Protein AF-A0A1M6ZEK5-F1 (afdb_monomer_lite)

Foldseek 3Di:
DQDDQVVLLVLVLQQCCLACVPQDDSVQWDTKDWDQFDQDPPGNVDTHIWIWIWGQDPVVRWIKIWIAGPVPRHTQWIDTPVDIWGWDADPVRGIYTD

Sequence (98 aa):
MNYTQKEILEKAKIILKDLQAKYYNEKNIKGASFEKEKSIHGNENKKLPCWTVLINEPVFNSSIFLYISDEDAEPIYIRSKHKTSEIIKNSDGTYIRK

Secondary structure (DSSP, 8-state):
--S-HHHHHHHHHHHHHHHTTTT--GGGEEEEEEEEEEEETTEEEEEEEEEEEEEEETTTTEEEEEEEETTT--EEEEE-SS-EEEEEE-TTS-EEE-

Structure (mmCIF, N/CA/C/O backbone):
data_AF-A0A1M6ZEK5-F1
#
_entry.id   AF-A0A1M6ZEK5-F1
#
loop_
_atom_site.group_PDB
_atom_site.id
_atom_site.type_symbol
_atom_site.label_atom_id
_atom_site.label_alt_id
_atom_site.label_comp_id
_atom_site.label_asym_id
_atom_site.label_entity_id
_atom_site.label_seq_id
_atom_site.pdbx_PDB_ins_code
_atom_site.Cartn_x
_atom_site.Cartn_y
_atom_site.Cartn_z
_atom_site.occupancy
_atom_site.B_iso_or_equiv
_atom_site.auth_seq_id
_atom_site.auth_comp_id
_atom_site.auth_asym_id
_atom_site.auth_atom_id
_atom_site.pdbx_PDB_model_num
ATOM 1 N N . MET A 1 1 ? -9.138 4.765 12.521 1.00 86.62 1 MET A N 1
ATOM 2 C CA . MET A 1 1 ? -8.362 3.528 12.396 1.00 86.62 1 MET A CA 1
ATOM 3 C C . MET A 1 1 ? -9.360 2.401 12.301 1.00 86.62 1 MET A C 1
ATOM 5 O O . MET A 1 1 ? -9.786 1.878 13.325 1.00 86.62 1 MET A O 1
ATOM 9 N N . ASN A 1 2 ? -9.795 2.132 11.077 1.00 94.75 2 ASN A N 1
ATOM 10 C CA . ASN A 1 2 ? -10.761 1.079 10.776 1.00 94.75 2 ASN A CA 1
ATOM 11 C C . ASN A 1 2 ? -10.060 -0.248 10.482 1.00 94.75 2 ASN A C 1
ATOM 13 O O . ASN A 1 2 ? -10.634 -1.305 10.716 1.00 94.75 2 ASN A O 1
ATOM 17 N N . TYR A 1 3 ? -8.811 -0.184 10.017 1.00 96.31 3 TYR A N 1
ATOM 18 C CA . TYR A 1 3 ? -7.995 -1.348 9.695 1.00 96.31 3 TYR A CA 1
ATOM 19 C C . TYR A 1 3 ? -6.827 -1.487 10.665 1.00 96.31 3 TYR A C 1
ATOM 21 O O . TYR A 1 3 ? -6.393 -0.530 11.302 1.00 96.31 3 TYR A O 1
ATOM 29 N N . THR A 1 4 ? -6.287 -2.690 10.781 1.00 96.88 4 THR A N 1
ATOM 30 C CA . THR A 1 4 ? -5.055 -2.960 11.519 1.00 96.88 4 THR A CA 1
ATOM 31 C C . THR A 1 4 ? -3.838 -2.855 10.604 1.00 96.88 4 THR A C 1
ATOM 33 O O . THR A 1 4 ? -3.912 -3.065 9.392 1.00 96.88 4 THR A O 1
ATOM 36 N N . GLN A 1 5 ? -2.661 -2.629 11.195 1.00 96.50 5 GLN A N 1
ATOM 37 C CA . GLN A 1 5 ? -1.397 -2.641 10.452 1.00 96.50 5 GLN A CA 1
ATOM 38 C C . GLN A 1 5 ? -1.198 -3.954 9.674 1.00 96.50 5 GLN A C 1
ATOM 40 O O . GLN A 1 5 ? -0.683 -3.940 8.560 1.00 96.50 5 GLN A O 1
ATOM 45 N N . LYS A 1 6 ? -1.617 -5.093 10.242 1.00 96.94 6 LYS A N 1
ATOM 46 C CA . LYS A 1 6 ? -1.502 -6.404 9.592 1.00 96.94 6 LYS A CA 1
ATOM 47 C C . LYS A 1 6 ? -2.353 -6.479 8.323 1.00 96.94 6 LYS A C 1
ATOM 49 O O . LYS A 1 6 ? -1.844 -6.899 7.290 1.00 96.94 6 LYS A O 1
ATOM 54 N N . GLU A 1 7 ? -3.610 -6.049 8.385 1.00 97.06 7 GLU A N 1
ATOM 55 C CA . GLU A 1 7 ? -4.517 -6.048 7.227 1.00 97.06 7 GLU A CA 1
ATOM 56 C C . GLU A 1 7 ? -4.004 -5.138 6.111 1.00 97.06 7 GLU A C 1
ATOM 58 O O . GLU A 1 7 ? -3.985 -5.524 4.944 1.00 97.06 7 GLU A O 1
ATOM 63 N N . ILE A 1 8 ? -3.500 -3.961 6.479 1.00 97.69 8 ILE A N 1
ATOM 64 C CA . 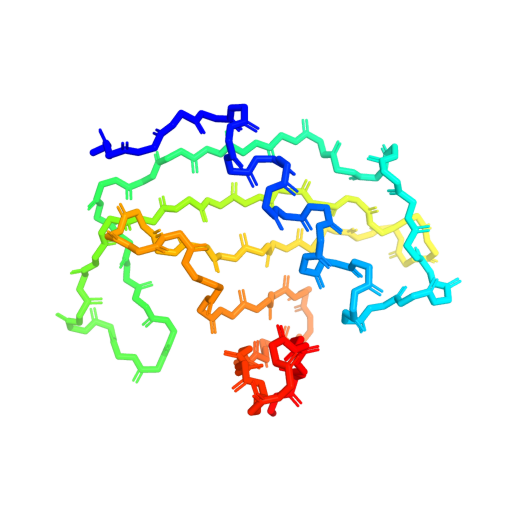ILE A 1 8 ? -2.924 -3.008 5.531 1.00 97.69 8 ILE A CA 1
ATOM 65 C C . ILE A 1 8 ? -1.663 -3.560 4.869 1.00 97.69 8 ILE A C 1
ATOM 67 O O . ILE A 1 8 ? -1.471 -3.370 3.670 1.00 97.69 8 ILE A O 1
ATOM 71 N N . LEU A 1 9 ? -0.812 -4.271 5.611 1.00 96.94 9 LEU A N 1
ATOM 72 C CA . LEU A 1 9 ? 0.367 -4.914 5.036 1.00 96.94 9 LEU A CA 1
ATOM 73 C C . LEU A 1 9 ? -0.014 -6.021 4.046 1.00 96.94 9 LEU A C 1
ATOM 75 O O . LEU A 1 9 ? 0.576 -6.081 2.970 1.00 96.94 9 LEU A O 1
ATOM 79 N N . GLU A 1 10 ? -1.012 -6.853 4.353 1.00 96.38 10 GLU A N 1
ATOM 80 C CA . GLU A 1 10 ? -1.511 -7.868 3.410 1.00 96.38 10 GLU A CA 1
ATOM 81 C C . GLU A 1 10 ? -2.117 -7.230 2.151 1.00 96.38 10 GLU A C 1
ATOM 83 O O . GLU A 1 10 ? -1.817 -7.638 1.028 1.00 96.38 10 GLU A O 1
ATOM 88 N N . LYS A 1 11 ? -2.893 -6.154 2.307 1.00 95.81 11 LYS A N 1
ATOM 89 C CA . LYS A 1 11 ? -3.434 -5.388 1.177 1.00 95.81 11 LYS A CA 1
ATOM 90 C C . LYS A 1 11 ? -2.319 -4.758 0.333 1.00 95.81 11 LYS A C 1
ATOM 92 O O . LYS A 1 11 ? -2.348 -4.845 -0.894 1.00 95.81 11 LYS A O 1
ATOM 97 N N . ALA A 1 12 ? -1.297 -4.190 0.972 1.00 95.62 12 ALA A N 1
ATOM 98 C CA . ALA A 1 12 ? -0.145 -3.599 0.296 1.00 95.62 12 ALA A CA 1
ATOM 99 C C . ALA A 1 12 ? 0.641 -4.624 -0.529 1.00 95.62 12 ALA A C 1
ATOM 101 O O . ALA A 1 12 ? 1.114 -4.293 -1.614 1.00 95.62 12 ALA A O 1
ATOM 102 N N . LYS A 1 13 ? 0.755 -5.873 -0.058 1.00 95.12 13 LYS A N 1
ATOM 103 C CA . LYS A 1 13 ? 1.383 -6.955 -0.829 1.00 95.12 13 LYS A CA 1
ATOM 104 C C . LYS A 1 13 ? 0.676 -7.179 -2.163 1.00 95.12 13 LYS A C 1
ATOM 106 O O . LYS A 1 13 ? 1.350 -7.232 -3.188 1.00 95.12 13 LYS A O 1
ATOM 111 N N . ILE A 1 14 ? -0.657 -7.252 -2.150 1.00 94.50 14 ILE A N 1
ATOM 112 C CA . ILE A 1 14 ? -1.475 -7.428 -3.359 1.00 94.50 14 ILE A CA 1
ATOM 113 C C . ILE A 1 14 ? -1.267 -6.245 -4.311 1.00 94.50 14 ILE A C 1
ATOM 115 O O . ILE A 1 14 ? -0.875 -6.439 -5.458 1.00 94.50 14 ILE A O 1
ATOM 119 N N . ILE A 1 15 ? -1.428 -5.017 -3.809 1.00 94.88 15 ILE A N 1
ATOM 120 C CA . ILE A 1 15 ? -1.280 -3.794 -4.612 1.00 94.88 15 ILE A CA 1
ATOM 121 C C . ILE A 1 15 ? 0.111 -3.725 -5.259 1.00 94.88 15 ILE A C 1
ATOM 123 O O . ILE A 1 15 ? 0.241 -3.463 -6.451 1.00 94.88 15 ILE A O 1
ATOM 127 N N . LEU A 1 16 ? 1.179 -3.963 -4.494 1.00 93.12 16 LEU A N 1
ATOM 128 C CA . LEU A 1 16 ? 2.548 -3.859 -5.005 1.00 93.12 16 LEU A CA 1
ATOM 129 C C . LEU A 1 16 ? 2.898 -4.965 -6.003 1.00 93.12 16 LEU A C 1
ATOM 131 O O . LEU A 1 16 ? 3.673 -4.712 -6.929 1.00 93.12 16 LEU A O 1
ATOM 135 N N . LYS A 1 17 ? 2.327 -6.162 -5.833 1.00 92.56 17 LYS A N 1
ATOM 136 C CA . LYS A 1 17 ? 2.467 -7.254 -6.797 1.00 92.56 17 LYS A CA 1
ATOM 137 C C . LYS A 1 17 ? 1.873 -6.864 -8.150 1.00 92.56 17 LYS A C 1
ATOM 139 O O . LYS A 1 17 ? 2.522 -7.107 -9.162 1.00 92.56 17 LYS A O 1
ATOM 144 N N . ASP A 1 18 ? 0.723 -6.196 -8.167 1.00 93.44 18 ASP A N 1
ATOM 145 C CA . ASP A 1 18 ? 0.101 -5.717 -9.407 1.00 93.44 18 ASP A CA 1
ATOM 146 C C . ASP A 1 18 ? 0.899 -4.562 -10.035 1.00 93.44 18 ASP A C 1
ATOM 148 O O . ASP A 1 18 ? 1.213 -4.582 -11.224 1.00 93.44 18 ASP A O 1
ATOM 152 N N . LEU A 1 19 ? 1.317 -3.579 -9.228 1.00 90.25 19 LEU A N 1
ATOM 153 C CA . LEU A 1 19 ? 2.004 -2.384 -9.733 1.00 90.25 19 LEU A CA 1
ATOM 154 C C . LEU A 1 19 ? 3.428 -2.650 -10.243 1.00 90.25 19 LEU A C 1
ATOM 156 O O . LEU A 1 19 ? 3.920 -1.906 -11.095 1.00 90.25 19 LEU A O 1
ATOM 160 N N . GLN A 1 20 ? 4.138 -3.625 -9.668 1.00 79.19 20 GLN A N 1
ATOM 161 C CA . GLN A 1 20 ? 5.549 -3.897 -9.967 1.00 79.19 20 GLN A CA 1
ATOM 162 C C . GLN A 1 20 ? 5.888 -5.391 -9.903 1.00 79.19 20 GLN A C 1
ATOM 164 O O . GLN A 1 20 ? 6.919 -5.758 -9.344 1.00 79.19 20 GLN A O 1
ATOM 169 N N . ALA A 1 21 ? 5.083 -6.257 -10.529 1.00 77.44 21 ALA A N 1
ATOM 170 C CA . ALA A 1 21 ? 5.265 -7.716 -10.500 1.00 77.44 21 ALA A CA 1
ATOM 171 C C . ALA A 1 21 ? 6.721 -8.184 -10.712 1.00 77.44 21 ALA A C 1
ATOM 173 O O . ALA A 1 21 ? 7.195 -9.083 -10.024 1.00 77.44 21 ALA A O 1
ATOM 174 N N . LYS A 1 22 ? 7.459 -7.535 -11.625 1.00 77.69 22 LYS A N 1
ATOM 175 C CA . LYS A 1 22 ? 8.855 -7.873 -11.954 1.00 77.69 22 LYS A CA 1
ATOM 176 C C . LYS A 1 22 ? 9.872 -7.538 -10.849 1.00 77.69 22 LYS A C 1
ATOM 178 O O . LYS 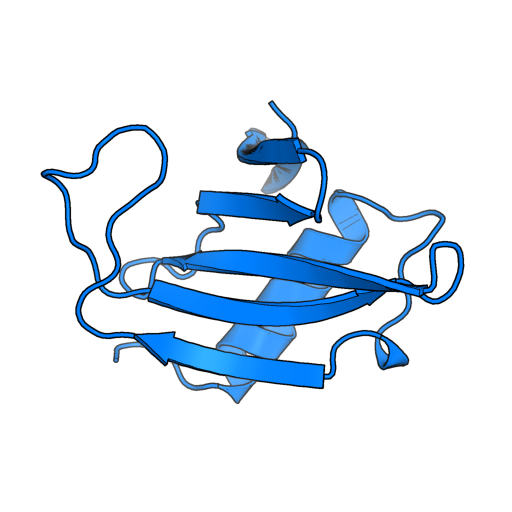A 1 22 ? 10.907 -8.189 -10.772 1.00 77.69 22 LYS A O 1
ATOM 183 N N . TYR A 1 23 ? 9.604 -6.522 -10.032 1.00 73.69 23 TYR A N 1
ATOM 184 C CA . TYR A 1 23 ? 10.525 -6.007 -9.002 1.00 73.69 23 TYR A CA 1
ATOM 185 C C . TYR A 1 23 ? 9.985 -6.195 -7.580 1.00 73.69 23 TYR A C 1
ATOM 187 O O . TYR A 1 23 ? 10.598 -5.760 -6.604 1.00 73.69 23 TYR A O 1
ATOM 195 N N . TYR A 1 24 ? 8.825 -6.834 -7.461 1.00 81.00 24 TYR A N 1
ATOM 196 C CA . TYR A 1 24 ? 8.154 -7.061 -6.201 1.00 81.00 24 TYR A CA 1
ATOM 197 C C . TYR A 1 24 ? 8.923 -8.066 -5.340 1.00 81.00 24 TYR A C 1
ATOM 199 O O . TYR A 1 24 ? 9.247 -9.174 -5.766 1.00 81.00 24 TYR A O 1
ATOM 207 N N . ASN A 1 25 ? 9.179 -7.680 -4.093 1.00 86.19 25 ASN A N 1
ATOM 208 C CA . ASN A 1 25 ? 9.718 -8.559 -3.067 1.00 86.19 25 ASN A CA 1
ATOM 209 C C . ASN A 1 25 ? 9.125 -8.154 -1.718 1.00 86.19 25 ASN A C 1
ATOM 211 O O . ASN A 1 25 ? 9.322 -7.028 -1.266 1.00 86.19 25 ASN A O 1
ATOM 215 N N . GLU A 1 26 ? 8.434 -9.072 -1.049 1.00 88.62 26 GLU A N 1
ATOM 216 C CA . GLU A 1 26 ? 7.816 -8.816 0.258 1.00 88.62 26 GLU A CA 1
ATOM 217 C C . GLU A 1 26 ? 8.810 -8.310 1.309 1.00 88.62 26 GLU A C 1
ATOM 219 O O . GLU A 1 26 ? 8.462 -7.464 2.128 1.00 88.62 26 GLU A O 1
ATOM 224 N N . LYS A 1 27 ? 10.077 -8.746 1.245 1.00 90.12 27 LYS A N 1
ATOM 225 C CA . LYS A 1 27 ? 11.141 -8.326 2.179 1.00 90.12 27 LYS A CA 1
ATOM 226 C C . LYS A 1 27 ? 11.482 -6.832 2.082 1.00 90.12 27 LYS A C 1
ATOM 228 O O . LYS A 1 27 ? 12.147 -6.276 2.970 1.00 90.12 27 LYS A O 1
ATOM 233 N N . ASN A 1 28 ? 11.048 -6.184 1.003 1.00 90.88 28 ASN A N 1
ATOM 234 C CA . ASN A 1 28 ? 11.220 -4.756 0.794 1.00 90.88 28 ASN A CA 1
ATOM 235 C C . ASN A 1 28 ? 10.185 -3.929 1.565 1.00 90.88 28 ASN A C 1
ATOM 237 O O . ASN A 1 28 ? 10.455 -2.764 1.845 1.00 90.88 28 ASN A O 1
ATOM 241 N N . ILE A 1 29 ? 9.051 -4.512 1.964 1.00 94.38 29 ILE A N 1
ATOM 242 C CA . ILE A 1 29 ? 8.045 -3.838 2.790 1.00 94.38 29 ILE A CA 1
ATOM 243 C C . ILE A 1 29 ? 8.565 -3.781 4.231 1.00 94.38 29 ILE A C 1
ATOM 245 O O . ILE A 1 29 ? 8.814 -4.813 4.852 1.00 94.38 29 ILE A O 1
ATOM 249 N N . LYS A 1 30 ? 8.771 -2.573 4.763 1.00 93.75 30 LYS A N 1
ATOM 250 C CA . LYS A 1 30 ? 9.364 -2.365 6.097 1.00 93.75 30 LYS A CA 1
ATOM 251 C C . LYS A 1 30 ? 8.338 -2.197 7.204 1.00 93.75 30 LYS A C 1
ATOM 253 O O . LYS A 1 30 ? 8.629 -2.517 8.350 1.00 93.75 30 LYS A O 1
ATOM 258 N N . GLY A 1 31 ? 7.149 -1.716 6.870 1.00 94.88 31 GLY A N 1
ATOM 259 C CA . GLY A 1 31 ? 6.083 -1.501 7.834 1.00 94.88 31 GLY A CA 1
ATOM 260 C C . GLY A 1 31 ? 5.030 -0.548 7.298 1.00 94.88 31 GLY A C 1
ATOM 261 O O . GLY A 1 31 ? 5.149 -0.040 6.181 1.00 94.88 31 GLY A O 1
ATOM 262 N N . ALA A 1 32 ? 4.010 -0.312 8.115 1.00 97.06 32 ALA A N 1
ATOM 263 C CA . ALA A 1 32 ? 2.980 0.672 7.839 1.00 97.06 32 ALA A CA 1
ATOM 264 C C . ALA A 1 32 ? 2.734 1.527 9.082 1.00 97.06 32 ALA A C 1
ATOM 266 O O . ALA A 1 32 ? 2.781 1.021 10.202 1.00 97.06 32 ALA A O 1
ATOM 267 N N . SER A 1 33 ? 2.471 2.812 8.877 1.00 97.06 33 SER A N 1
ATOM 268 C CA . SER A 1 33 ? 2.131 3.765 9.930 1.00 97.06 33 SER A CA 1
ATOM 269 C C . SER A 1 33 ? 0.813 4.451 9.607 1.00 97.06 33 SER A C 1
ATOM 271 O O . SER A 1 33 ? 0.580 4.828 8.459 1.00 97.06 33 SER A O 1
ATOM 273 N N . PHE A 1 34 ? -0.022 4.644 10.622 1.00 96.75 34 PHE A N 1
ATOM 274 C CA . PHE A 1 34 ? -1.292 5.344 10.490 1.00 96.75 34 PHE A CA 1
ATOM 275 C C . PHE A 1 34 ? -1.135 6.839 10.782 1.00 96.75 34 PHE A C 1
ATOM 277 O O . PHE A 1 34 ? -0.543 7.229 11.788 1.00 96.75 34 PHE A O 1
ATOM 284 N N . GLU A 1 35 ? -1.718 7.672 9.927 1.00 94.81 35 GLU A N 1
ATOM 285 C CA . GLU A 1 35 ? -1.831 9.116 10.096 1.00 94.81 35 GLU A CA 1
ATOM 286 C C . GLU A 1 35 ? -3.316 9.499 10.027 1.00 94.81 35 GLU A C 1
ATOM 288 O O . GLU A 1 35 ? -3.950 9.372 8.981 1.00 94.81 35 GLU A O 1
ATOM 293 N N . LYS A 1 36 ? -3.887 9.987 11.139 1.00 93.00 36 LYS A N 1
ATOM 294 C CA . LYS A 1 36 ? -5.313 10.365 11.211 1.00 93.00 36 LYS A CA 1
ATOM 295 C C . LYS A 1 36 ? -5.663 11.533 10.283 1.00 93.00 36 LYS A C 1
ATOM 297 O O . LYS A 1 36 ? -6.777 11.605 9.779 1.00 93.00 36 LYS A O 1
ATOM 302 N N . GLU A 1 37 ? -4.714 12.438 10.072 1.00 90.69 37 GLU A N 1
ATOM 303 C CA . GLU A 1 37 ? -4.871 13.602 9.209 1.00 90.69 37 GLU A CA 1
ATOM 304 C C . GLU A 1 37 ? -3.721 13.670 8.211 1.00 90.69 37 GLU A C 1
ATOM 306 O O . GLU A 1 37 ? -2.676 14.257 8.496 1.00 90.69 37 GLU A O 1
ATOM 311 N N . LYS A 1 38 ? -3.914 13.085 7.025 1.00 87.81 38 LYS A N 1
ATOM 312 C CA . LYS A 1 38 ? -2.959 13.211 5.928 1.00 87.81 38 LYS A CA 1
ATOM 313 C C . LYS A 1 38 ? -3.499 14.127 4.843 1.00 87.81 38 LYS A C 1
ATOM 315 O O . LYS A 1 38 ? -4.561 13.857 4.288 1.00 87.81 38 LYS A O 1
ATOM 320 N N . SER A 1 39 ? -2.755 15.182 4.516 1.00 86.06 39 SER A N 1
ATOM 321 C CA . SER A 1 39 ? -3.017 15.972 3.311 1.00 86.06 39 SER A CA 1
ATOM 322 C C . SER A 1 39 ? -2.748 15.121 2.075 1.00 86.06 39 SER A C 1
ATOM 324 O O . SER A 1 39 ? -1.663 14.550 1.929 1.00 86.06 39 SER A O 1
ATOM 326 N N . ILE A 1 40 ? -3.736 15.040 1.191 1.00 79.62 40 ILE A N 1
ATOM 327 C CA . ILE A 1 40 ? -3.623 14.270 -0.043 1.00 79.62 40 ILE A CA 1
ATOM 328 C C . ILE A 1 40 ? -2.893 15.078 -1.107 1.00 79.62 40 ILE A C 1
ATOM 330 O O . ILE A 1 40 ? -3.126 16.274 -1.293 1.00 79.62 40 ILE A O 1
ATOM 334 N N . HIS A 1 41 ? -2.002 14.405 -1.831 1.00 76.44 41 HIS A N 1
ATOM 335 C CA . HIS A 1 41 ? -1.310 15.006 -2.960 1.00 76.44 41 HIS A CA 1
ATOM 336 C C . HIS A 1 41 ? -2.314 15.514 -4.010 1.00 76.44 41 HIS A C 1
ATOM 338 O O . HIS A 1 41 ? -3.224 14.788 -4.395 1.00 76.44 41 HIS A O 1
ATOM 344 N N . GLY A 1 42 ? -2.155 16.762 -4.457 1.00 72.69 42 GLY A N 1
ATOM 345 C CA . GLY A 1 42 ? -3.058 17.400 -5.424 1.00 72.69 42 GLY A CA 1
ATOM 346 C C . GLY A 1 42 ? -4.305 18.054 -4.816 1.00 72.69 42 GLY A C 1
ATOM 347 O O . GLY A 1 42 ? -5.005 18.773 -5.523 1.00 72.69 42 GLY A O 1
ATOM 348 N N . ASN A 1 43 ? -4.576 17.871 -3.517 1.00 72.38 43 ASN A N 1
ATOM 349 C CA . ASN A 1 43 ? -5.655 18.573 -2.821 1.00 72.38 43 ASN A CA 1
ATOM 350 C C . ASN A 1 43 ? -5.306 18.782 -1.340 1.00 72.38 43 ASN A C 1
ATOM 352 O O . ASN A 1 43 ? -5.776 18.060 -0.462 1.00 72.38 43 ASN A O 1
ATOM 356 N N . GLU A 1 44 ? -4.472 19.787 -1.063 1.00 75.88 44 GLU A N 1
ATOM 357 C CA . GLU A 1 44 ? -3.933 20.055 0.280 1.00 75.88 44 GLU A CA 1
ATOM 358 C C . GLU A 1 44 ? -5.007 20.425 1.315 1.00 75.88 44 GLU A C 1
ATOM 360 O O . GLU A 1 44 ? -4.814 20.201 2.511 1.00 75.88 44 GLU A O 1
ATOM 365 N N . ASN A 1 45 ? -6.164 20.912 0.850 1.00 76.88 45 ASN A N 1
ATOM 366 C CA . ASN A 1 45 ? -7.329 21.212 1.684 1.00 76.88 45 ASN A CA 1
ATOM 367 C C . ASN A 1 45 ? -8.088 19.950 2.119 1.00 76.88 45 ASN A C 1
ATOM 369 O O . ASN A 1 45 ? -8.875 20.000 3.065 1.00 76.88 45 ASN A O 1
ATOM 373 N N . LYS A 1 46 ?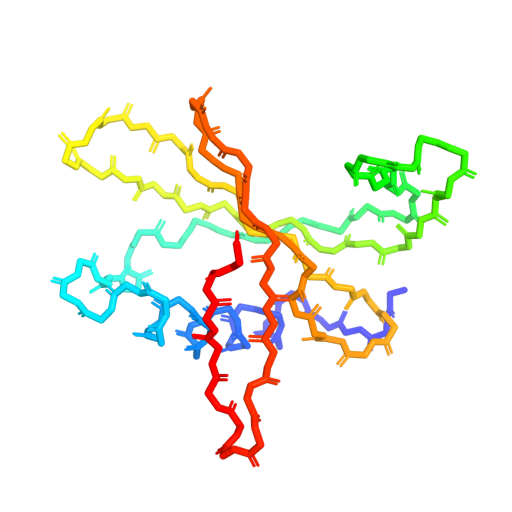 -7.865 18.813 1.448 1.00 81.25 46 LYS A N 1
ATOM 374 C CA . LYS A 1 46 ? -8.468 17.531 1.804 1.00 81.25 46 LYS A CA 1
ATOM 375 C C . LYS A 1 46 ? -7.503 16.742 2.686 1.00 81.25 46 LYS A C 1
ATOM 377 O O . LYS A 1 46 ? -6.494 16.207 2.223 1.00 81.25 46 LYS A O 1
ATOM 382 N N . LYS A 1 47 ? -7.852 16.648 3.968 1.00 88.69 47 LYS A N 1
ATOM 383 C CA . LYS A 1 47 ? -7.221 15.739 4.927 1.00 88.69 47 LYS A CA 1
ATOM 384 C C . LYS A 1 47 ? -8.077 14.492 5.078 1.00 88.69 47 LYS A C 1
ATOM 386 O O . LYS A 1 47 ? -9.287 14.615 5.247 1.00 88.69 47 LYS A O 1
ATOM 391 N N . LEU A 1 48 ? -7.462 13.316 5.047 1.00 91.38 48 LEU A N 1
ATOM 392 C CA . LEU A 1 48 ? -8.163 12.067 5.340 1.00 91.38 48 LEU A CA 1
ATOM 393 C C . LEU A 1 48 ? -7.259 11.073 6.081 1.00 91.38 48 LEU A C 1
ATOM 395 O O . LEU A 1 48 ? -6.029 11.174 5.980 1.00 91.38 48 LEU A O 1
ATOM 399 N N . PRO A 1 49 ? -7.842 10.148 6.859 1.00 94.62 49 PRO A N 1
ATOM 400 C CA . PRO A 1 49 ? -7.078 9.155 7.597 1.00 94.62 49 PRO A CA 1
ATOM 401 C C . PRO A 1 49 ? -6.416 8.170 6.629 1.00 94.62 49 PRO A C 1
ATOM 403 O O . PRO A 1 49 ? -7.081 7.517 5.828 1.00 94.62 49 PRO A O 1
ATOM 406 N N . CYS A 1 50 ? -5.090 8.071 6.692 1.00 95.38 50 CYS A N 1
ATOM 407 C CA . CYS A 1 50 ? -4.290 7.294 5.751 1.00 95.38 50 CYS A CA 1
ATOM 408 C C . CYS A 1 50 ? -3.319 6.361 6.459 1.00 95.38 50 CYS A C 1
ATOM 410 O O . CYS A 1 50 ? -2.759 6.668 7.511 1.00 95.38 50 CYS A O 1
ATOM 412 N N . TRP A 1 51 ? -3.031 5.262 5.786 1.00 97.56 51 TRP A N 1
ATOM 413 C CA . TRP A 1 51 ? -1.898 4.404 6.052 1.00 97.56 51 TRP A CA 1
ATOM 414 C C . TRP A 1 51 ? -0.769 4.708 5.079 1.00 97.56 51 TRP A C 1
ATOM 416 O O . TRP A 1 51 ? -0.975 4.762 3.868 1.00 97.56 51 TRP A O 1
ATOM 426 N N . THR A 1 52 ? 0.437 4.851 5.614 1.00 96.88 52 THR A N 1
ATOM 427 C CA . THR A 1 52 ? 1.667 4.987 4.838 1.00 96.88 52 THR A CA 1
ATOM 428 C C . THR A 1 52 ? 2.464 3.699 4.973 1.00 96.88 52 THR A C 1
ATOM 430 O O . THR A 1 52 ? 2.923 3.367 6.063 1.00 96.88 52 THR A O 1
ATOM 433 N N . VAL A 1 53 ? 2.648 2.975 3.872 1.00 96.88 53 VAL A N 1
ATOM 434 C CA . VAL A 1 53 ? 3.472 1.765 3.800 1.00 96.88 53 VAL A CA 1
ATOM 435 C C . VAL A 1 53 ? 4.845 2.131 3.251 1.00 96.88 53 VAL A C 1
ATOM 437 O O . VAL A 1 53 ? 4.957 2.655 2.141 1.00 96.88 53 VAL A O 1
ATOM 440 N N . LEU A 1 54 ? 5.892 1.846 4.025 1.00 95.25 54 LEU A N 1
ATOM 441 C CA . LEU A 1 54 ? 7.278 2.079 3.627 1.00 95.25 54 LEU A CA 1
ATOM 442 C C . LEU A 1 54 ? 7.828 0.861 2.884 1.00 95.25 54 LEU A C 1
ATOM 444 O O . LEU A 1 54 ? 7.825 -0.258 3.402 1.00 95.25 54 LEU A O 1
ATOM 448 N N . ILE A 1 55 ? 8.359 1.105 1.692 1.00 93.50 55 ILE A N 1
ATOM 449 C CA . ILE A 1 55 ? 8.974 0.106 0.826 1.00 93.50 55 ILE A CA 1
ATOM 450 C C . ILE A 1 55 ? 10.405 0.554 0.531 1.00 93.50 55 ILE A C 1
ATOM 452 O O . ILE A 1 55 ? 10.631 1.665 0.053 1.00 93.50 55 ILE A O 1
ATOM 456 N N . ASN A 1 56 ? 11.381 -0.310 0.787 1.00 90.94 56 ASN A N 1
ATOM 457 C CA . ASN A 1 56 ? 12.754 -0.081 0.352 1.00 90.94 56 ASN A CA 1
ATOM 458 C C . ASN A 1 56 ? 12.929 -0.579 -1.079 1.00 90.94 56 ASN A C 1
ATOM 460 O O . ASN A 1 56 ? 12.729 -1.757 -1.350 1.00 90.94 56 ASN A O 1
ATOM 464 N N . GLU A 1 57 ? 13.356 0.299 -1.974 1.00 82.31 57 GLU A N 1
ATOM 465 C CA . GLU A 1 57 ? 13.810 -0.067 -3.309 1.00 82.31 57 GLU A CA 1
ATOM 466 C C . GLU A 1 57 ? 15.339 -0.278 -3.275 1.00 82.31 57 GLU A C 1
ATOM 468 O O . GLU A 1 57 ? 16.085 0.712 -3.274 1.00 82.31 57 GLU A O 1
ATOM 473 N N . PRO A 1 58 ? 15.831 -1.534 -3.215 1.00 75.94 58 PRO A N 1
ATOM 474 C CA . PRO A 1 58 ? 17.262 -1.825 -3.214 1.00 75.94 58 PRO A CA 1
ATOM 475 C C . PRO A 1 58 ? 18.005 -1.407 -4.496 1.00 75.94 58 PRO A C 1
ATOM 477 O O . PRO A 1 58 ? 19.164 -1.018 -4.397 1.00 75.94 58 PRO A O 1
ATOM 480 N N . VAL A 1 59 ? 17.382 -1.448 -5.679 1.00 75.06 59 VAL A N 1
ATOM 481 C CA . VAL A 1 59 ? 18.025 -1.136 -6.973 1.00 75.06 59 VAL A CA 1
ATOM 482 C C . VAL A 1 59 ? 18.445 0.331 -7.040 1.00 75.06 59 VAL A C 1
ATOM 484 O O . VAL A 1 59 ? 19.526 0.643 -7.531 1.00 75.06 59 VAL A O 1
ATOM 487 N N . PHE A 1 60 ? 17.618 1.233 -6.508 1.00 72.88 60 PHE A N 1
ATOM 488 C CA . PHE A 1 60 ? 17.889 2.677 -6.498 1.00 72.88 60 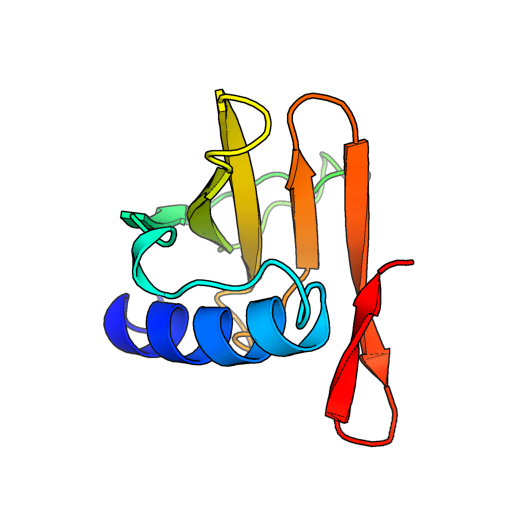PHE A CA 1
ATOM 489 C C . PHE A 1 60 ? 18.289 3.214 -5.120 1.00 72.88 60 PHE A C 1
ATOM 491 O O . PHE A 1 60 ? 18.366 4.430 -4.947 1.00 72.88 60 PHE A O 1
ATOM 498 N N . ASN A 1 61 ? 18.505 2.326 -4.140 1.00 80.25 61 ASN A N 1
ATOM 499 C CA . ASN A 1 61 ? 18.772 2.659 -2.738 1.00 80.25 61 ASN A CA 1
ATOM 500 C C . ASN A 1 61 ? 17.858 3.789 -2.224 1.00 80.25 61 ASN A C 1
ATOM 502 O O . ASN A 1 61 ? 18.312 4.812 -1.707 1.00 80.25 61 ASN A O 1
ATOM 506 N N . SER A 1 62 ? 16.553 3.643 -2.465 1.00 87.12 62 SER A N 1
ATOM 507 C CA . SER A 1 62 ? 15.572 4.698 -2.206 1.00 87.12 62 SER A CA 1
ATOM 508 C C . SER A 1 62 ? 14.335 4.159 -1.508 1.00 87.12 62 SER A C 1
ATOM 510 O O . SER A 1 62 ? 14.008 2.979 -1.613 1.00 87.12 62 SER A O 1
ATOM 512 N N . SER A 1 63 ? 13.634 5.031 -0.791 1.00 90.31 63 SER A N 1
ATOM 513 C CA . SER A 1 63 ? 12.345 4.701 -0.194 1.00 90.31 63 SER A CA 1
ATOM 514 C C . SER A 1 63 ? 11.203 5.055 -1.138 1.00 90.31 63 SER A C 1
ATOM 516 O O . SER A 1 63 ? 11.179 6.122 -1.760 1.00 90.31 63 SER A O 1
ATOM 518 N N . ILE A 1 64 ? 10.240 4.148 -1.206 1.00 92.62 64 ILE A N 1
ATOM 519 C CA . ILE A 1 64 ? 8.951 4.329 -1.854 1.00 92.62 64 ILE A CA 1
ATOM 520 C C . ILE A 1 64 ? 7.885 4.266 -0.763 1.00 92.62 64 ILE A C 1
ATOM 522 O O . ILE A 1 64 ? 7.951 3.441 0.147 1.00 92.62 64 ILE A O 1
ATOM 526 N N . PHE A 1 65 ? 6.898 5.144 -0.863 1.00 94.31 65 PHE A N 1
ATOM 527 C CA . PHE A 1 65 ? 5.781 5.228 0.061 1.00 94.31 65 PHE A CA 1
ATOM 528 C C . PHE A 1 65 ? 4.493 4.927 -0.691 1.00 94.31 65 PHE A C 1
ATOM 530 O O . PHE A 1 65 ? 4.172 5.608 -1.667 1.00 94.31 65 PHE A O 1
ATOM 537 N N . LEU A 1 66 ? 3.766 3.908 -0.250 1.00 95.31 66 LEU A N 1
ATOM 538 C CA . LEU A 1 66 ? 2.420 3.610 -0.727 1.00 95.31 66 LEU A CA 1
ATOM 539 C C . LEU A 1 66 ? 1.415 4.158 0.285 1.00 95.31 66 LEU A C 1
ATOM 541 O O . LEU A 1 66 ? 1.500 3.841 1.469 1.00 95.31 66 LEU A O 1
ATOM 545 N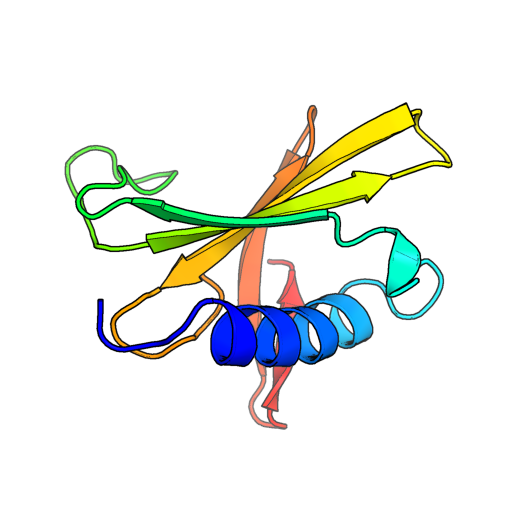 N . TYR A 1 67 ? 0.475 4.968 -0.189 1.00 95.50 67 TYR A N 1
ATOM 546 C CA . TYR A 1 67 ? -0.571 5.561 0.634 1.00 95.50 67 TYR A CA 1
ATOM 547 C C . TYR A 1 67 ? -1.891 4.840 0.384 1.00 95.50 67 TYR A C 1
ATOM 549 O O . TYR A 1 67 ? -2.312 4.697 -0.766 1.00 95.50 67 TYR A O 1
ATOM 557 N N . ILE A 1 68 ? -2.523 4.380 1.461 1.00 96.31 68 ILE A N 1
ATOM 558 C CA . ILE A 1 68 ? -3.771 3.608 1.457 1.00 96.31 68 ILE A CA 1
ATOM 559 C C . ILE A 1 68 ? -4.778 4.325 2.356 1.00 96.31 68 ILE A C 1
ATOM 561 O O . ILE A 1 68 ? -4.428 4.770 3.447 1.00 96.31 68 ILE A O 1
ATOM 565 N N . SER A 1 69 ? -6.019 4.450 1.904 1.00 94.81 69 SER A N 1
ATOM 566 C CA . SER A 1 69 ? -7.104 5.058 2.674 1.00 94.81 69 SER A CA 1
ATOM 567 C C . SER A 1 69 ? -7.516 4.160 3.848 1.00 94.81 69 SER A C 1
ATOM 569 O O . SER A 1 69 ? -7.695 2.955 3.687 1.00 94.81 69 SER A O 1
ATOM 571 N N . ASP A 1 70 ? -7.672 4.729 5.047 1.00 96.31 70 ASP A N 1
ATOM 572 C CA . ASP A 1 70 ? -8.231 4.005 6.203 1.00 96.31 70 ASP A CA 1
ATOM 573 C C . ASP A 1 70 ? -9.761 3.859 6.116 1.00 96.31 70 ASP A C 1
ATOM 575 O O . ASP A 1 70 ? -10.355 3.188 6.952 1.00 96.31 70 ASP A O 1
ATOM 579 N N . GLU A 1 71 ? -10.430 4.476 5.140 1.00 94.75 71 GLU A N 1
ATOM 580 C CA . GLU A 1 71 ? -11.887 4.367 4.980 1.00 94.75 71 GLU A CA 1
ATOM 581 C C . GLU A 1 71 ? -12.276 3.048 4.295 1.00 94.75 71 GLU A C 1
ATOM 583 O O . GLU A 1 71 ? -13.157 2.333 4.767 1.00 94.75 71 GLU A O 1
ATOM 588 N N . ASP A 1 72 ? -11.565 2.674 3.233 1.00 94.69 72 ASP A N 1
ATOM 589 C CA . ASP A 1 72 ? -11.912 1.563 2.335 1.00 94.69 72 ASP A CA 1
ATOM 590 C C . ASP A 1 72 ? -10.745 0.597 2.058 1.00 94.69 72 ASP A C 1
ATOM 592 O O . ASP A 1 72 ? -10.905 -0.373 1.317 1.00 94.69 72 ASP A O 1
ATOM 596 N N . ALA A 1 73 ? -9.575 0.834 2.662 1.00 94.50 73 ALA A N 1
ATOM 597 C CA . ALA A 1 73 ? -8.339 0.098 2.403 1.00 94.50 73 ALA A CA 1
ATOM 598 C C . ALA A 1 73 ? -7.902 0.115 0.926 1.00 94.50 73 ALA A C 1
ATOM 600 O O . ALA A 1 73 ? -7.117 -0.739 0.501 1.00 94.50 73 ALA A O 1
ATOM 601 N N . GLU A 1 74 ? -8.369 1.077 0.128 1.00 95.69 74 GLU A N 1
ATOM 602 C CA . GLU A 1 74 ? -7.966 1.211 -1.269 1.00 95.69 74 GLU A CA 1
ATOM 603 C C . GLU A 1 74 ? -6.739 2.141 -1.405 1.00 95.69 74 GLU A C 1
ATOM 605 O O . GLU A 1 74 ? -6.557 3.090 -0.628 1.00 95.69 74 GLU A O 1
ATOM 610 N N . PRO A 1 75 ? -5.819 1.849 -2.346 1.00 95.12 75 PRO A N 1
ATOM 611 C CA . PRO A 1 75 ? -4.643 2.676 -2.567 1.00 95.12 75 PRO A CA 1
ATOM 612 C C . PRO A 1 75 ? -5.025 4.022 -3.178 1.00 95.12 75 PRO A C 1
ATOM 614 O O . PRO A 1 75 ? -5.858 4.098 -4.075 1.00 95.12 75 PRO A O 1
ATOM 617 N N . ILE A 1 76 ? -4.344 5.075 -2.737 1.00 94.25 76 ILE A N 1
ATOM 618 C CA . ILE A 1 76 ? -4.557 6.438 -3.232 1.00 94.25 76 ILE A CA 1
ATOM 619 C C . ILE A 1 76 ? -3.462 6.782 -4.244 1.00 94.25 76 ILE A C 1
ATOM 621 O O . ILE A 1 76 ? -3.721 7.088 -5.406 1.00 94.25 76 ILE A O 1
ATOM 625 N N . TYR A 1 77 ? -2.205 6.711 -3.807 1.00 94.62 77 TYR A N 1
ATOM 626 C CA . TYR A 1 77 ? -1.048 6.979 -4.651 1.00 94.62 77 TYR A CA 1
ATOM 627 C C . TYR A 1 77 ? 0.204 6.288 -4.115 1.00 94.62 77 TYR A C 1
ATOM 629 O O . TYR A 1 77 ? 0.313 5.940 -2.937 1.00 94.62 77 TYR A O 1
ATOM 637 N N . ILE A 1 78 ? 1.186 6.131 -4.996 1.00 93.56 78 ILE A N 1
ATOM 638 C CA . ILE A 1 78 ? 2.540 5.703 -4.657 1.00 93.56 78 ILE A CA 1
ATOM 639 C C . ILE A 1 78 ? 3.519 6.825 -4.968 1.00 93.56 78 ILE A C 1
ATOM 641 O O . ILE A 1 78 ? 3.436 7.480 -6.008 1.00 93.56 78 ILE A O 1
ATOM 645 N N . ARG A 1 79 ? 4.453 7.061 -4.053 1.00 91.81 79 ARG A N 1
ATOM 646 C CA . ARG A 1 79 ? 5.433 8.137 -4.146 1.00 91.81 79 ARG A CA 1
ATOM 647 C C . ARG A 1 79 ? 6.838 7.585 -3.993 1.00 91.81 79 ARG A C 1
ATOM 649 O O . ARG A 1 79 ? 7.171 6.992 -2.973 1.00 91.81 79 ARG A O 1
ATOM 656 N N . SER A 1 80 ? 7.673 7.823 -4.992 1.00 90.19 80 SER A N 1
ATOM 657 C CA . SER A 1 80 ? 9.124 7.692 -4.895 1.00 90.19 80 SER A CA 1
ATOM 658 C C . SER A 1 80 ? 9.759 9.067 -4.672 1.00 90.19 80 SER A C 1
ATOM 660 O O . SER A 1 80 ? 9.077 10.095 -4.653 1.00 90.19 80 SER A O 1
ATOM 662 N N . LYS A 1 81 ? 11.090 9.105 -4.564 1.00 86.19 81 LYS A N 1
ATOM 663 C CA . LYS A 1 81 ? 11.859 10.357 -4.501 1.00 86.19 81 LYS A CA 1
ATOM 664 C C . LYS A 1 81 ? 11.554 11.318 -5.662 1.00 86.19 81 LYS A C 1
ATOM 666 O O . LYS A 1 81 ? 11.592 12.527 -5.465 1.00 86.19 81 LYS A O 1
ATOM 671 N N . HIS A 1 82 ? 11.269 10.790 -6.852 1.00 86.19 82 HIS A N 1
ATOM 672 C CA . HIS A 1 82 ? 11.194 11.577 -8.089 1.00 86.19 82 HIS A CA 1
ATOM 673 C C . HIS A 1 82 ? 9.791 11.685 -8.683 1.00 86.19 82 HIS A C 1
ATOM 675 O O . HIS A 1 82 ? 9.571 12.515 -9.560 1.00 86.19 82 HIS A O 1
ATOM 681 N N . LYS A 1 83 ? 8.851 10.835 -8.259 1.00 89.06 83 LYS A N 1
ATOM 682 C CA . LYS A 1 83 ? 7.534 10.755 -8.889 1.00 89.06 83 LYS A CA 1
ATOM 683 C C . LYS A 1 83 ? 6.465 10.358 -7.881 1.00 89.06 83 LYS A C 1
ATOM 685 O O . LYS A 1 83 ? 6.657 9.422 -7.108 1.00 89.06 83 LYS A O 1
ATOM 690 N N . THR A 1 84 ? 5.324 11.027 -7.965 1.00 92.00 84 THR A N 1
ATOM 691 C CA . THR A 1 84 ? 4.058 10.558 -7.397 1.00 92.00 84 THR A CA 1
ATOM 692 C C . THR A 1 84 ? 3.205 10.006 -8.535 1.00 92.00 84 THR A C 1
ATOM 694 O O . THR A 1 84 ? 3.224 10.540 -9.643 1.00 92.00 84 THR A O 1
ATOM 697 N N . SER A 1 85 ? 2.505 8.902 -8.309 1.00 92.62 85 SER A N 1
ATOM 698 C CA . SER A 1 85 ? 1.560 8.332 -9.274 1.00 92.62 85 SER A CA 1
ATOM 699 C C . SER A 1 85 ? 0.300 7.914 -8.544 1.00 92.62 85 SER A C 1
ATOM 701 O O . SER A 1 85 ? 0.387 7.196 -7.546 1.00 92.62 85 SER A O 1
ATOM 703 N N . GLU A 1 86 ? -0.847 8.372 -9.035 1.00 93.56 86 GLU A N 1
ATOM 704 C CA . GLU A 1 86 ? -2.145 7.895 -8.564 1.00 93.56 86 GLU A CA 1
ATOM 705 C C . GLU A 1 86 ? -2.272 6.403 -8.869 1.00 93.56 86 GLU A C 1
ATOM 707 O O . GLU A 1 86 ? -1.725 5.904 -9.860 1.00 93.56 86 GLU A O 1
ATOM 712 N N . ILE A 1 87 ? -2.971 5.687 -7.995 1.00 94.50 87 ILE A N 1
ATOM 713 C CA . ILE A 1 87 ? -3.281 4.279 -8.205 1.00 94.50 87 ILE A CA 1
ATOM 714 C C . ILE A 1 87 ? -4.776 4.166 -8.444 1.00 94.50 87 ILE A C 1
ATOM 716 O O . ILE A 1 87 ? -5.576 4.708 -7.689 1.00 94.50 87 ILE A O 1
ATOM 720 N N . ILE A 1 88 ? -5.141 3.443 -9.495 1.00 93.75 88 ILE A N 1
ATOM 721 C CA . ILE A 1 88 ? -6.531 3.142 -9.816 1.00 93.75 88 ILE A CA 1
ATOM 722 C C . ILE A 1 88 ? -6.726 1.634 -9.884 1.00 93.75 88 ILE A C 1
ATOM 724 O O . ILE A 1 88 ? -5.808 0.885 -10.229 1.00 93.75 88 ILE A O 1
ATOM 728 N N . LYS A 1 89 ? -7.936 1.201 -9.538 1.00 94.12 89 LYS A N 1
ATOM 729 C CA . LYS A 1 89 ? -8.369 -0.188 -9.630 1.00 94.12 89 LYS A CA 1
ATOM 730 C C . LYS A 1 89 ? -9.136 -0.386 -10.931 1.00 94.12 89 LYS A C 1
ATOM 732 O O . LYS A 1 89 ? -10.103 0.328 -11.194 1.00 94.12 89 LYS A O 1
ATOM 737 N N . ASN A 1 90 ? -8.696 -1.337 -11.738 1.00 92.88 90 ASN A N 1
ATOM 738 C CA . ASN A 1 90 ? -9.374 -1.741 -12.959 1.00 92.88 90 ASN A CA 1
ATOM 739 C C . ASN A 1 90 ? -10.664 -2.508 -12.645 1.00 92.88 90 ASN A C 1
ATOM 741 O O . ASN A 1 90 ? -10.888 -2.978 -11.527 1.00 92.88 90 ASN A O 1
ATOM 745 N N . SER A 1 91 ? -11.500 -2.690 -13.667 1.00 92.56 91 SER A N 1
ATOM 746 C CA . SER A 1 91 ? -12.738 -3.472 -13.571 1.00 92.56 91 SER A CA 1
ATOM 747 C C . SER A 1 91 ? -12.511 -4.946 -13.227 1.00 92.56 91 SER A C 1
ATOM 749 O O . SER A 1 91 ? -13.401 -5.582 -12.674 1.00 92.56 91 SER A O 1
ATOM 751 N N . ASP A 1 92 ? -11.334 -5.491 -13.541 1.00 92.25 92 ASP A N 1
ATOM 752 C CA . ASP A 1 92 ? -10.923 -6.853 -13.177 1.00 92.25 92 ASP A CA 1
ATOM 753 C C . ASP A 1 92 ? -10.361 -6.958 -11.744 1.00 92.25 92 ASP A C 1
ATOM 755 O O . ASP A 1 92 ? -10.013 -8.044 -11.286 1.00 92.25 92 ASP A O 1
ATOM 759 N N . GLY A 1 93 ? -10.293 -5.835 -11.021 1.00 90.19 93 GLY A N 1
ATOM 760 C CA . GLY A 1 93 ? -9.796 -5.752 -9.653 1.00 90.19 93 GLY A CA 1
ATOM 761 C C . GLY A 1 93 ? -8.292 -5.509 -9.527 1.00 90.19 93 GLY A C 1
ATOM 762 O O . GLY A 1 93 ? -7.836 -5.335 -8.397 1.00 90.19 93 GLY A O 1
ATOM 763 N N . THR A 1 94 ? -7.544 -5.458 -10.636 1.00 93.50 94 THR A N 1
ATOM 764 C CA . THR A 1 94 ? -6.093 -5.203 -10.635 1.00 93.50 94 THR A CA 1
ATOM 765 C C . THR A 1 94 ? -5.760 -3.726 -10.438 1.00 93.50 94 THR A C 1
ATOM 767 O O . THR A 1 94 ? -6.525 -2.843 -10.829 1.00 93.50 94 THR A O 1
ATOM 770 N N . TYR A 1 95 ? -4.598 -3.438 -9.852 1.00 95.38 95 TYR A N 1
ATOM 771 C CA . TYR A 1 95 ? -4.144 -2.061 -9.626 1.00 95.38 95 TYR A CA 1
ATOM 772 C C . TYR A 1 95 ? -3.138 -1.586 -10.677 1.00 95.38 95 TYR A C 1
ATOM 774 O O . TYR A 1 95 ? -2.151 -2.264 -10.9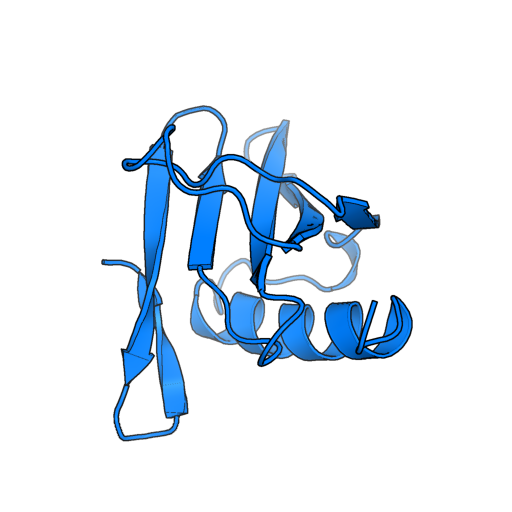58 1.00 95.38 95 TYR A O 1
ATOM 782 N N . ILE A 1 96 ? -3.332 -0.370 -11.201 1.00 93.38 96 ILE A N 1
ATOM 783 C CA . ILE A 1 96 ? -2.406 0.273 -12.147 1.00 93.38 96 ILE A CA 1
ATOM 784 C C . ILE A 1 96 ? -2.057 1.703 -11.730 1.00 93.38 96 ILE A C 1
ATOM 786 O O . ILE A 1 96 ? -2.793 2.356 -10.990 1.00 93.38 96 ILE A O 1
ATOM 790 N N . ARG A 1 97 ? -0.910 2.193 -12.218 1.00 91.88 97 ARG A N 1
ATOM 791 C CA . ARG A 1 97 ? -0.499 3.597 -12.069 1.00 91.88 97 ARG A CA 1
ATOM 792 C C . ARG A 1 97 ? -1.140 4.437 -13.166 1.00 91.88 97 ARG A C 1
ATOM 794 O O . ARG A 1 97 ? -1.082 4.036 -14.328 1.00 91.88 97 ARG A O 1
ATOM 801 N N . LYS A 1 98 ? -1.672 5.596 -12.795 1.00 85.12 98 LYS A N 1
ATOM 802 C CA . LYS A 1 98 ? -2.134 6.629 -13.724 1.00 85.12 98 LYS A CA 1
ATOM 803 C C . LYS A 1 98 ? -1.061 7.698 -13.935 1.00 85.12 98 LYS A C 1
ATOM 805 O O . LYS A 1 98 ? -0.296 7.983 -12.979 1.00 85.12 98 LYS A O 1
#

pLDDT: mean 90.47, std 6.88, range [72.38, 97.69]

Radius of gyration: 12.7 Å; chains: 1; bounding box: 32×30×26 Å

Organism: NCBI:txid1302687